Protein AF-A0A372QH05-F1 (afdb_monomer_lite)

Foldseek 3Di:
DDDDDDDPDPPDDDDPDDDDDPDDDPPDQWDADPQQRDTWRDPDPVRVVCVCVPPNNVVSVVVVVVVVVVVVVDDDPVNVVVVVVVVVVVVVVVVVVCVVVVHDPVCVVVCVVVCVVPPD

Structure (mmCIF, N/CA/C/O backbone):
data_AF-A0A372QH05-F1
#
_entry.id   AF-A0A372QH05-F1
#
loop_
_atom_site.group_PDB
_atom_site.id
_atom_site.type_symbol
_atom_site.label_atom_id
_atom_site.label_alt_id
_atom_site.label_comp_id
_atom_site.label_asym_id
_atom_site.label_entity_id
_atom_site.label_seq_id
_atom_site.pdbx_PDB_ins_code
_atom_site.Cartn_x
_atom_site.Cartn_y
_atom_site.Cartn_z
_atom_site.occupancy
_atom_site.B_iso_or_equiv
_atom_site.auth_seq_id
_atom_site.auth_comp_id
_atom_site.auth_asym_id
_atom_site.auth_atom_id
_atom_site.pdbx_PDB_model_num
ATOM 1 N N . MET A 1 1 ? 38.396 21.950 -44.603 1.00 35.25 1 MET A N 1
ATOM 2 C CA . MET A 1 1 ? 37.244 21.571 -43.754 1.00 35.25 1 MET A CA 1
ATOM 3 C C . MET A 1 1 ? 36.242 20.844 -44.634 1.00 35.25 1 MET A C 1
ATOM 5 O O . MET A 1 1 ? 35.718 21.453 -45.554 1.00 35.25 1 MET A O 1
ATOM 9 N N . SER A 1 2 ? 36.084 19.529 -44.464 1.00 29.67 2 SER A N 1
ATOM 10 C CA . SER A 1 2 ? 35.317 18.693 -45.395 1.00 29.67 2 SER A CA 1
ATOM 11 C C . SER A 1 2 ? 34.126 18.069 -44.674 1.00 29.67 2 SER A C 1
ATOM 13 O O . SER A 1 2 ? 34.290 17.285 -43.742 1.00 29.67 2 SER A O 1
ATOM 15 N N . PHE A 1 3 ? 32.926 18.469 -45.088 1.00 32.03 3 PHE A N 1
ATOM 16 C CA . PHE A 1 3 ? 31.658 17.919 -44.626 1.00 32.03 3 PHE A CA 1
ATOM 17 C C . PHE A 1 3 ? 31.505 16.480 -45.135 1.00 32.03 3 PHE A C 1
ATOM 19 O O . PHE A 1 3 ? 31.566 16.237 -46.341 1.00 32.03 3 PHE A O 1
ATOM 26 N N . ARG A 1 4 ? 31.255 15.519 -44.236 1.00 32.16 4 ARG A N 1
ATOM 27 C CA . ARG A 1 4 ? 30.815 14.167 -44.614 1.00 32.16 4 ARG A CA 1
ATOM 28 C C . ARG A 1 4 ? 29.453 13.836 -44.013 1.00 32.16 4 ARG A C 1
ATOM 30 O O . ARG A 1 4 ? 29.117 14.209 -42.894 1.00 32.16 4 ARG A O 1
ATOM 37 N N . LYS A 1 5 ? 28.656 13.208 -44.875 1.00 33.78 5 LYS A N 1
ATOM 38 C CA . LYS A 1 5 ? 27.197 13.133 -44.889 1.00 33.78 5 LYS A CA 1
ATOM 39 C C . LYS A 1 5 ? 26.643 12.249 -43.770 1.00 33.78 5 LYS A C 1
ATOM 41 O O . LY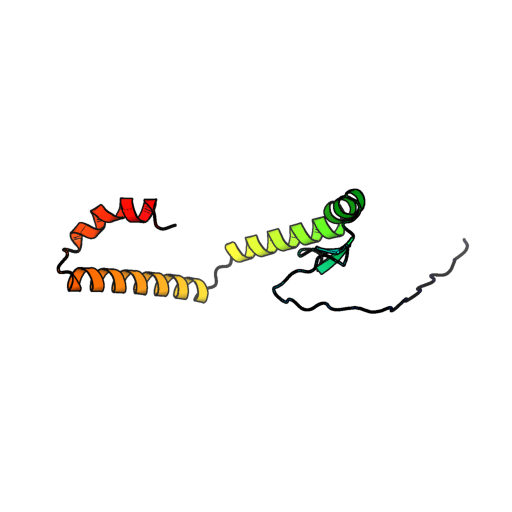S A 1 5 ? 27.145 11.164 -43.502 1.00 33.78 5 LYS A O 1
ATOM 46 N N . ARG A 1 6 ? 25.539 12.708 -43.182 1.00 35.00 6 ARG A N 1
ATOM 47 C CA . ARG A 1 6 ? 24.679 11.966 -42.256 1.00 35.00 6 ARG A CA 1
ATOM 48 C C . ARG A 1 6 ? 23.905 10.901 -43.041 1.00 35.00 6 ARG A C 1
ATOM 50 O O . ARG A 1 6 ? 22.976 11.242 -43.765 1.00 35.00 6 ARG A O 1
ATOM 57 N N . ALA A 1 7 ? 24.250 9.627 -42.879 1.00 32.75 7 ALA A N 1
ATOM 58 C CA . ALA A 1 7 ? 23.398 8.522 -43.309 1.00 32.75 7 ALA A CA 1
ATOM 59 C C . ALA A 1 7 ? 22.434 8.166 -42.165 1.00 32.75 7 ALA A C 1
ATOM 61 O O . ALA A 1 7 ? 22.779 7.424 -41.248 1.00 32.75 7 ALA A O 1
ATOM 62 N N . LYS A 1 8 ? 21.222 8.736 -42.184 1.00 43.59 8 LYS A N 1
ATOM 63 C CA . LYS A 1 8 ? 20.094 8.193 -41.415 1.00 43.59 8 LYS A CA 1
ATOM 64 C C . LYS A 1 8 ? 19.589 6.962 -42.162 1.00 43.59 8 LYS A C 1
ATOM 66 O O . LYS A 1 8 ? 18.797 7.090 -43.088 1.00 43.59 8 LYS A O 1
ATOM 71 N N . THR A 1 9 ? 20.018 5.775 -41.759 1.00 34.41 9 THR A N 1
ATOM 72 C CA . THR A 1 9 ? 19.296 4.554 -42.119 1.00 34.41 9 THR A CA 1
ATOM 73 C C . THR A 1 9 ? 18.174 4.359 -41.105 1.00 34.41 9 THR A C 1
ATOM 75 O O . THR A 1 9 ? 18.391 3.810 -40.026 1.00 34.41 9 THR A O 1
ATOM 78 N N . ASN A 1 10 ? 16.973 4.834 -41.441 1.00 49.19 10 ASN A N 1
ATOM 79 C CA . ASN A 1 10 ? 15.745 4.331 -40.833 1.00 49.19 10 ASN A CA 1
ATOM 80 C C . ASN A 1 10 ? 15.582 2.875 -41.284 1.00 49.19 10 ASN A C 1
ATOM 82 O O . ASN A 1 10 ? 15.035 2.613 -42.351 1.00 49.19 10 ASN A O 1
ATOM 86 N N . LYS A 1 11 ? 16.070 1.924 -40.484 1.00 39.19 11 LYS A N 1
ATOM 87 C CA . LYS A 1 11 ? 15.565 0.551 -40.542 1.00 39.19 11 LYS A CA 1
ATOM 88 C C . LYS A 1 11 ? 14.369 0.478 -39.604 1.00 39.19 11 LYS A C 1
ATOM 90 O O . LYS A 1 11 ? 14.507 0.184 -38.422 1.00 39.19 11 LYS A O 1
ATOM 95 N N . ALA A 1 12 ? 13.198 0.793 -40.148 1.00 48.81 12 ALA A N 1
ATOM 96 C CA . ALA A 1 12 ? 11.974 0.199 -39.644 1.00 48.81 12 ALA A CA 1
ATOM 97 C C . ALA A 1 12 ? 12.123 -1.316 -39.820 1.00 48.81 12 ALA A C 1
ATOM 99 O O . ALA A 1 12 ? 12.370 -1.751 -40.938 1.00 48.81 12 ALA A O 1
ATOM 100 N N . ASN A 1 13 ? 12.050 -2.090 -38.738 1.00 36.84 13 ASN A N 1
ATOM 101 C CA . ASN A 1 13 ? 11.706 -3.506 -38.808 1.00 36.84 13 ASN A CA 1
ATOM 102 C C . ASN A 1 13 ? 11.090 -3.959 -37.478 1.00 36.84 13 ASN A C 1
ATOM 104 O O . ASN A 1 13 ? 11.770 -4.056 -36.462 1.00 36.84 13 ASN A O 1
ATOM 108 N N . ALA A 1 14 ? 9.777 -4.189 -37.566 1.00 33.09 14 ALA A N 1
ATOM 109 C CA . ALA A 1 14 ? 8.909 -5.012 -36.729 1.00 33.09 14 ALA A CA 1
ATOM 110 C C . ALA A 1 14 ? 8.962 -4.795 -35.206 1.00 33.09 14 ALA A C 1
ATOM 112 O O . ALA A 1 14 ? 9.646 -5.497 -34.466 1.00 33.09 14 ALA A O 1
ATOM 113 N N . VAL A 1 15 ? 8.112 -3.884 -34.723 1.00 35.78 15 VAL A N 1
ATOM 114 C CA . VAL A 1 15 ? 7.649 -3.908 -33.332 1.00 35.78 15 VAL A CA 1
ATOM 115 C C . VAL A 1 15 ? 6.720 -5.116 -33.173 1.00 35.78 15 VAL A C 1
ATOM 117 O O . VAL A 1 15 ? 5.545 -5.049 -33.521 1.00 35.78 15 VAL A O 1
ATOM 120 N N . ALA A 1 16 ? 7.236 -6.229 -32.656 1.00 34.66 16 ALA A N 1
ATOM 121 C CA . ALA A 1 16 ? 6.394 -7.282 -32.098 1.00 34.66 16 ALA A CA 1
ATOM 122 C C . ALA A 1 16 ? 6.022 -6.875 -30.664 1.00 34.66 16 ALA A C 1
ATOM 124 O O . ALA A 1 16 ? 6.800 -7.056 -29.726 1.00 34.66 16 ALA A O 1
ATOM 125 N N . ILE A 1 17 ? 4.850 -6.254 -30.508 1.00 43.88 17 ILE A N 1
ATOM 126 C CA . ILE A 1 17 ? 4.253 -5.965 -29.201 1.00 43.88 17 ILE A CA 1
ATOM 127 C C . ILE A 1 17 ? 3.732 -7.291 -28.644 1.00 43.88 17 ILE A C 1
ATOM 129 O O . ILE A 1 17 ? 2.690 -7.773 -29.080 1.00 43.88 17 ILE A O 1
ATOM 133 N N . TYR A 1 18 ? 4.434 -7.880 -27.676 1.00 39.66 18 TYR A N 1
ATOM 134 C CA . TYR A 1 18 ? 3.868 -8.966 -26.881 1.00 39.66 18 TYR A CA 1
ATOM 135 C C . TYR A 1 18 ? 3.093 -8.366 -25.712 1.00 39.66 18 TYR A C 1
ATOM 137 O O . TYR A 1 18 ? 3.642 -7.761 -24.791 1.00 39.66 18 TYR A O 1
ATOM 145 N N . THR A 1 19 ? 1.777 -8.497 -25.817 1.00 41.12 19 THR A N 1
ATOM 146 C CA . THR A 1 19 ? 0.780 -8.102 -24.831 1.00 41.12 19 THR A CA 1
ATOM 147 C C . THR A 1 19 ? 1.012 -8.769 -23.480 1.00 41.12 19 THR A C 1
ATOM 149 O O . THR A 1 19 ? 1.293 -9.961 -23.385 1.00 41.12 19 THR A O 1
ATOM 152 N N . ARG A 1 20 ? 0.800 -7.978 -22.427 1.00 46.59 20 ARG A N 1
ATOM 153 C CA . ARG A 1 20 ? 0.671 -8.375 -21.024 1.00 46.59 20 ARG A CA 1
ATOM 154 C C . ARG A 1 20 ? -0.332 -9.527 -20.871 1.00 46.59 20 ARG A C 1
ATOM 156 O O . ARG A 1 20 ? -1.530 -9.275 -20.819 1.00 46.59 20 ARG A O 1
ATOM 163 N N . VAL A 1 21 ? 0.140 -10.766 -20.745 1.00 36.62 21 VAL A N 1
ATOM 164 C CA . VAL A 1 21 ? -0.702 -11.908 -20.355 1.00 36.62 21 VAL A CA 1
ATOM 165 C C . VAL A 1 21 ? 0.056 -12.790 -19.364 1.00 36.62 21 VAL A C 1
ATOM 167 O O . VAL A 1 21 ? 1.236 -13.083 -19.531 1.00 36.62 21 VAL A O 1
ATOM 170 N N . LYS A 1 22 ? -0.642 -13.156 -18.285 1.00 48.38 22 LYS A N 1
ATOM 171 C CA . LYS A 1 22 ? -0.222 -14.134 -17.277 1.00 48.38 22 LYS A CA 1
ATOM 172 C C . LYS A 1 22 ? 0.074 -15.481 -17.953 1.00 48.38 22 LYS A C 1
ATOM 174 O O . LYS A 1 22 ? -0.816 -16.029 -18.591 1.00 48.38 22 LYS A O 1
ATOM 179 N N . GLY A 1 23 ? 1.268 -16.030 -17.733 1.00 37.53 23 GLY A N 1
ATOM 180 C CA . GLY A 1 23 ? 1.648 -17.386 -18.151 1.00 37.53 23 GLY A CA 1
ATOM 181 C C . GLY A 1 23 ? 2.930 -17.389 -18.981 1.00 37.53 23 GLY A C 1
ATOM 182 O O . GLY A 1 23 ? 2.946 -16.900 -20.103 1.00 37.53 23 GLY A O 1
ATOM 183 N N . HIS A 1 24 ? 4.022 -17.901 -18.412 1.00 38.69 24 HIS A N 1
ATOM 184 C CA . HIS A 1 24 ? 5.324 -18.002 -19.081 1.00 38.69 24 HIS A CA 1
ATOM 185 C C . HIS A 1 24 ? 5.269 -18.972 -20.274 1.00 38.69 24 HIS A C 1
ATOM 187 O O . HIS A 1 24 ? 4.651 -20.031 -20.162 1.00 38.69 24 HIS A O 1
ATOM 193 N N . PRO A 1 25 ? 5.958 -18.642 -21.381 1.00 39.09 25 PRO A N 1
ATOM 194 C CA . PRO A 1 25 ? 7.135 -19.430 -21.770 1.00 39.09 25 PRO A CA 1
ATOM 195 C C . PRO A 1 25 ? 8.362 -18.538 -22.036 1.00 39.09 25 PRO A C 1
ATOM 197 O O . PRO A 1 25 ? 8.322 -17.583 -22.811 1.00 39.09 25 PRO A O 1
ATOM 200 N N . VAL A 1 26 ? 9.474 -18.86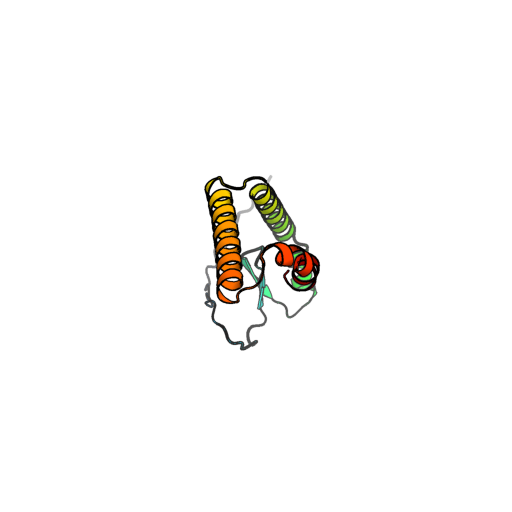0 -21.373 1.00 51.16 26 VAL A N 1
ATOM 201 C CA . VAL A 1 26 ? 10.774 -18.174 -21.462 1.00 51.16 26 VAL A CA 1
ATOM 202 C C . VAL A 1 26 ? 11.536 -18.683 -22.694 1.00 51.16 26 VAL A C 1
ATOM 204 O O . VAL A 1 26 ? 12.525 -19.389 -22.566 1.00 51.16 26 VAL A O 1
ATOM 207 N N . GLU A 1 27 ? 11.061 -18.361 -23.897 1.00 52.25 27 GLU A N 1
ATOM 208 C CA . GLU A 1 27 ? 11.735 -18.754 -25.157 1.00 52.25 27 GLU A CA 1
ATOM 209 C C . GLU A 1 27 ? 12.440 -17.573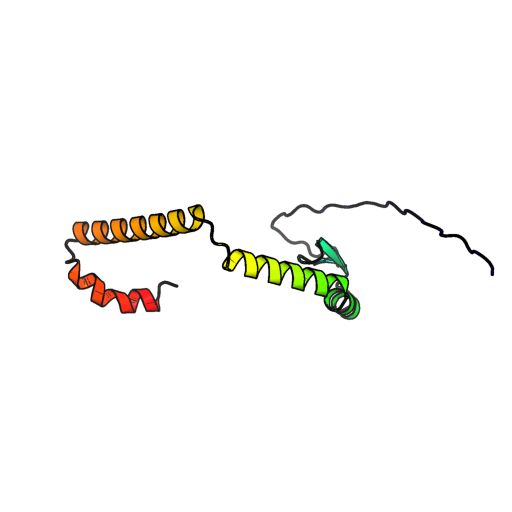 -25.847 1.00 52.25 27 GLU A C 1
ATOM 211 O O . GLU A 1 27 ? 13.378 -17.750 -26.621 1.00 52.25 27 GLU A O 1
ATOM 216 N N . ASN A 1 28 ? 12.085 -16.336 -25.492 1.00 62.03 28 ASN A N 1
ATOM 217 C CA . ASN A 1 28 ? 12.715 -15.143 -26.046 1.00 62.03 28 ASN A CA 1
ATOM 218 C C . ASN A 1 28 ? 13.659 -14.564 -24.997 1.00 62.03 28 ASN A C 1
ATOM 220 O O . ASN A 1 28 ? 13.232 -14.165 -23.916 1.00 62.03 28 ASN A O 1
ATOM 224 N N . SER A 1 29 ? 14.957 -14.534 -25.290 1.00 74.56 29 SER A N 1
ATOM 225 C CA . SER A 1 29 ? 16.020 -14.157 -24.348 1.00 74.56 29 SER A CA 1
ATOM 226 C C . SER A 1 29 ? 16.082 -12.653 -24.028 1.00 74.56 29 SER A C 1
ATOM 228 O O . SER A 1 29 ? 17.160 -12.069 -23.929 1.00 74.56 29 SER A O 1
ATOM 230 N N . LEU A 1 30 ? 14.922 -12.018 -23.863 1.00 84.50 30 LEU A N 1
ATOM 231 C CA . LEU A 1 30 ? 14.729 -10.593 -23.632 1.00 84.50 30 LEU A CA 1
ATOM 232 C C . LEU A 1 30 ? 14.048 -10.361 -22.272 1.00 84.50 30 LEU A C 1
ATOM 234 O O . LEU A 1 30 ? 13.042 -10.986 -21.952 1.00 84.50 30 LEU A O 1
ATOM 238 N N . LEU A 1 31 ? 14.596 -9.445 -21.476 1.00 87.31 31 LEU A N 1
ATOM 239 C CA . LEU A 1 31 ? 13.992 -8.873 -20.275 1.00 87.31 31 LEU A CA 1
ATOM 240 C C . LEU A 1 31 ? 13.412 -7.503 -20.602 1.00 87.31 31 LEU A C 1
ATOM 242 O O . LEU A 1 31 ? 14.043 -6.700 -21.281 1.00 87.31 31 LEU A O 1
ATOM 246 N N . PHE A 1 32 ? 12.237 -7.193 -20.071 1.00 87.44 32 PHE A N 1
ATOM 247 C CA . PHE A 1 32 ? 11.639 -5.876 -20.231 1.00 87.44 32 PHE A CA 1
ATOM 248 C C . PHE A 1 32 ? 12.043 -4.940 -19.086 1.00 87.44 32 PHE A C 1
ATOM 250 O O . PHE A 1 32 ? 11.893 -5.270 -17.908 1.00 87.44 32 PHE A O 1
ATOM 257 N N . CYS A 1 33 ? 12.549 -3.756 -19.425 1.00 91.12 33 CYS A N 1
ATOM 258 C CA . CYS A 1 33 ? 12.914 -2.737 -18.453 1.00 91.12 33 CYS A CA 1
ATOM 259 C C . CYS A 1 33 ? 11.769 -1.745 -18.227 1.00 91.12 33 CYS A C 1
ATOM 261 O O . CYS A 1 33 ? 11.513 -0.882 -19.065 1.00 91.12 33 CYS A O 1
ATOM 263 N N . ASN A 1 34 ? 11.169 -1.790 -17.036 1.00 88.56 34 ASN A N 1
ATOM 264 C CA . ASN A 1 34 ? 10.069 -0.901 -16.641 1.00 88.56 34 ASN A CA 1
ATOM 265 C C . ASN A 1 34 ? 10.457 0.583 -16.571 1.00 88.56 34 ASN A C 1
ATOM 267 O O . ASN A 1 34 ? 9.596 1.447 -16.694 1.00 88.56 34 ASN A O 1
ATOM 271 N N . TYR A 1 35 ? 11.738 0.895 -16.347 1.00 89.50 35 TYR A N 1
ATOM 272 C CA . TYR A 1 35 ? 12.191 2.285 -16.333 1.00 89.50 35 TYR A CA 1
ATOM 273 C C . TYR A 1 35 ? 12.314 2.835 -17.744 1.00 89.50 35 TYR A C 1
ATOM 275 O O . TYR A 1 35 ? 11.916 3.966 -17.969 1.00 89.50 35 TYR A O 1
ATOM 283 N N . CYS A 1 36 ? 12.860 2.051 -18.675 1.00 89.88 36 CYS A N 1
ATOM 284 C CA . CYS A 1 36 ? 13.187 2.503 -20.025 1.00 89.88 36 CYS A CA 1
ATOM 285 C C . CYS A 1 36 ? 12.091 2.242 -21.063 1.00 89.88 36 CYS A C 1
ATOM 287 O O . CYS A 1 36 ? 12.215 2.779 -22.161 1.00 89.88 36 CYS A O 1
ATOM 289 N N . ASP A 1 37 ? 11.092 1.416 -20.736 1.00 88.81 37 ASP A N 1
ATOM 290 C CA . ASP A 1 37 ? 10.086 0.882 -21.667 1.00 88.81 37 ASP A CA 1
ATOM 291 C C . ASP A 1 37 ? 10.736 0.205 -22.890 1.00 88.81 37 ASP A C 1
ATOM 293 O O . ASP A 1 37 ? 10.433 0.479 -24.049 1.00 88.81 37 ASP A O 1
ATOM 297 N N . LEU A 1 38 ? 11.752 -0.623 -22.621 1.00 86.56 38 LEU A N 1
ATOM 298 C CA . LEU A 1 38 ? 12.560 -1.288 -23.644 1.00 86.56 38 LEU A CA 1
ATOM 299 C C . LEU A 1 38 ? 12.844 -2.735 -23.260 1.00 86.56 38 LEU A C 1
ATOM 301 O O . LEU A 1 38 ? 13.134 -3.035 -22.101 1.00 86.56 38 LEU A O 1
ATOM 305 N N . SER A 1 39 ? 12.838 -3.608 -24.263 1.00 89.38 39 SER A N 1
ATOM 306 C CA . SER A 1 39 ? 13.322 -4.983 -24.134 1.00 89.38 39 SER A CA 1
ATOM 307 C C . SER A 1 39 ? 14.847 -5.028 -24.265 1.00 89.38 39 SER A C 1
ATOM 309 O O . SER A 1 39 ? 15.424 -4.367 -25.127 1.00 89.38 39 SER A O 1
ATOM 311 N N . VAL A 1 40 ? 15.498 -5.799 -23.400 1.00 87.12 40 VAL A N 1
ATOM 312 C CA . VAL A 1 40 ? 16.952 -5.911 -23.251 1.00 87.12 40 VAL A CA 1
ATOM 313 C C . VAL A 1 40 ? 17.322 -7.382 -23.273 1.00 87.12 40 VAL A C 1
ATOM 315 O O . VAL A 1 40 ? 16.785 -8.166 -22.500 1.00 87.12 40 VAL A O 1
ATOM 318 N N . GLU A 1 41 ? 18.253 -7.772 -24.132 1.00 88.94 41 GLU A N 1
ATOM 319 C CA . GLU A 1 41 ? 18.746 -9.145 -24.138 1.00 88.94 41 GLU A CA 1
ATOM 320 C C . GLU A 1 41 ? 19.474 -9.480 -22.832 1.00 88.94 41 GLU A C 1
ATOM 322 O O . GLU A 1 41 ? 20.348 -8.734 -22.388 1.00 88.94 41 GLU A O 1
ATOM 327 N N . TRP A 1 42 ? 19.113 -10.606 -22.213 1.00 83.50 42 TRP A N 1
ATOM 328 C CA . TRP A 1 42 ? 19.658 -11.007 -20.911 1.00 83.50 42 TRP A CA 1
ATOM 329 C C . TRP A 1 42 ? 20.659 -12.154 -20.978 1.00 83.50 42 TRP A C 1
ATOM 331 O O . TRP A 1 42 ? 21.248 -12.499 -19.956 1.00 83.50 42 TRP A O 1
ATOM 341 N N . ARG A 1 43 ? 20.900 -12.709 -22.176 1.00 86.94 43 ARG A N 1
ATOM 342 C CA . ARG A 1 43 ? 21.850 -13.817 -22.391 1.00 86.94 43 ARG A CA 1
ATOM 343 C C . ARG A 1 43 ? 23.235 -13.531 -21.815 1.00 86.94 43 ARG A C 1
ATOM 345 O O . ARG A 1 43 ? 23.908 -14.445 -21.353 1.00 86.94 43 ARG A O 1
ATOM 352 N N . HIS A 1 44 ? 23.644 -12.262 -21.819 1.00 86.69 44 HIS A N 1
ATOM 353 C CA . HIS A 1 44 ? 24.909 -11.821 -21.251 1.00 86.69 44 HIS A CA 1
ATOM 354 C C . HIS A 1 44 ? 24.687 -10.784 -20.153 1.00 86.69 44 HIS A C 1
ATOM 356 O O . HIS A 1 44 ? 24.057 -9.746 -20.367 1.00 86.69 44 HIS A O 1
ATOM 362 N N . LYS A 1 45 ? 25.289 -11.034 -18.984 1.00 88.06 45 LYS A N 1
ATOM 363 C CA . LYS A 1 45 ? 25.273 -10.111 -17.840 1.00 88.06 45 LYS A CA 1
ATOM 364 C C . LYS A 1 45 ? 25.784 -8.717 -18.219 1.00 88.06 45 LYS A C 1
ATOM 366 O O . LYS A 1 45 ? 25.204 -7.726 -17.796 1.00 88.06 45 LYS A O 1
ATOM 371 N N . SER A 1 46 ? 26.811 -8.636 -19.066 1.00 90.81 46 SER A N 1
ATOM 372 C CA . SER A 1 46 ? 27.365 -7.367 -19.554 1.00 90.81 46 SER A CA 1
ATOM 373 C C . SER A 1 46 ? 26.336 -6.507 -20.295 1.00 90.81 46 SER A C 1
ATOM 375 O O . SER A 1 46 ? 26.353 -5.288 -20.146 1.00 90.81 46 SER A O 1
ATOM 377 N N . THR A 1 47 ? 25.416 -7.115 -21.048 1.00 89.06 47 THR A N 1
ATOM 378 C CA . THR A 1 47 ? 24.340 -6.407 -21.760 1.00 89.06 47 THR A CA 1
ATOM 379 C C . THR A 1 47 ? 23.347 -5.786 -20.782 1.00 89.06 47 THR A C 1
ATOM 381 O O . THR A 1 47 ? 22.985 -4.614 -20.915 1.00 89.06 47 THR A O 1
ATOM 384 N N . VAL A 1 48 ? 22.955 -6.542 -19.756 1.00 89.00 48 VAL A N 1
ATOM 385 C CA . VAL A 1 48 ? 22.060 -6.061 -18.695 1.00 89.00 48 VAL A CA 1
ATOM 386 C C . VAL A 1 48 ? 22.742 -4.976 -17.860 1.00 89.00 48 VAL A C 1
ATOM 388 O O . VAL A 1 48 ? 22.146 -3.928 -17.613 1.00 89.00 48 VAL A O 1
ATOM 391 N N . ASP A 1 49 ? 24.008 -5.173 -17.489 1.00 91.81 49 ASP A N 1
ATOM 392 C CA . ASP A 1 49 ? 24.788 -4.196 -16.724 1.00 91.81 49 ASP A CA 1
ATOM 393 C C . ASP A 1 49 ? 24.975 -2.898 -17.517 1.00 91.81 49 ASP A C 1
ATOM 395 O O . ASP A 1 49 ? 24.726 -1.811 -16.997 1.00 91.81 49 ASP A O 1
ATOM 399 N N . SER A 1 50 ? 25.348 -2.996 -18.796 1.00 92.62 50 SER A N 1
ATOM 400 C CA . SER A 1 50 ? 25.500 -1.838 -19.683 1.00 92.62 50 SER A CA 1
ATOM 401 C C . SER A 1 50 ? 24.188 -1.064 -19.831 1.00 92.62 50 SER A C 1
ATOM 403 O O . SER A 1 50 ? 24.188 0.170 -19.801 1.00 92.62 50 SER A O 1
ATOM 405 N N . HIS A 1 51 ? 23.055 -1.769 -19.914 1.00 93.69 51 HIS A N 1
ATOM 406 C CA . HIS A 1 51 ? 21.739 -1.142 -19.912 1.00 93.69 51 HIS A CA 1
ATOM 407 C C . HIS A 1 51 ? 21.451 -0.406 -18.592 1.00 93.69 51 HIS A C 1
ATOM 409 O O . HIS A 1 51 ? 21.130 0.785 -18.614 1.00 93.69 51 HIS A O 1
ATOM 415 N N . CYS A 1 52 ? 21.567 -1.094 -17.451 1.00 92.06 52 CYS A N 1
ATOM 416 C CA . CYS A 1 52 ? 21.215 -0.569 -16.126 1.00 92.06 52 CYS A CA 1
ATOM 417 C C . CYS A 1 52 ? 22.120 0.590 -15.680 1.00 92.06 52 CYS A C 1
ATOM 419 O O . CYS A 1 52 ? 21.657 1.524 -15.023 1.00 92.06 52 CYS A O 1
ATOM 421 N N . LEU A 1 53 ? 23.400 0.547 -16.056 1.00 93.81 53 LEU A N 1
ATOM 422 C CA . LEU A 1 53 ? 24.391 1.590 -15.767 1.00 93.81 53 LEU A CA 1
ATOM 423 C C . LEU A 1 53 ? 24.428 2.686 -16.843 1.00 93.81 53 LEU A C 1
ATOM 425 O O . LEU A 1 53 ? 25.116 3.697 -16.689 1.00 93.81 53 LEU A O 1
ATOM 429 N N . GLY A 1 54 ? 23.680 2.517 -17.934 1.00 94.50 54 GLY A N 1
ATOM 430 C CA . GLY A 1 54 ? 23.591 3.493 -19.007 1.00 94.50 54 GLY A CA 1
ATOM 431 C C . GLY A 1 54 ? 22.986 4.817 -18.534 1.00 94.50 54 GLY A C 1
ATOM 432 O O . GLY A 1 54 ? 21.996 4.855 -17.800 1.00 94.50 54 GLY A O 1
ATOM 433 N N . LYS A 1 55 ? 23.532 5.937 -19.030 1.00 93.25 55 LYS A N 1
ATOM 434 C CA . LYS A 1 55 ? 23.084 7.299 -18.669 1.00 93.25 55 LYS A CA 1
ATOM 435 C C . LYS A 1 55 ? 21.572 7.496 -18.838 1.00 93.25 55 LYS A C 1
ATOM 437 O O . LYS A 1 55 ? 20.942 8.141 -18.004 1.00 93.25 55 LYS A O 1
ATOM 442 N N . LYS A 1 56 ? 20.983 6.912 -19.892 1.00 91.75 56 LYS A N 1
ATOM 443 C CA . LYS A 1 56 ? 19.536 6.973 -20.160 1.00 91.75 56 LYS A CA 1
ATOM 444 C C . LYS A 1 56 ? 18.735 6.327 -19.025 1.00 91.75 56 LYS A C 1
ATOM 446 O O . LYS A 1 56 ? 17.885 6.999 -18.445 1.00 91.75 56 LYS A O 1
ATOM 451 N N . HIS A 1 57 ? 19.059 5.081 -18.670 1.00 93.44 57 HIS A N 1
ATOM 452 C CA . HIS A 1 57 ? 18.398 4.345 -17.591 1.00 93.44 57 HIS A CA 1
ATOM 453 C C . HIS A 1 57 ? 18.503 5.089 -16.258 1.00 93.44 57 HIS A C 1
ATOM 455 O O . HIS A 1 57 ? 17.489 5.338 -15.607 1.00 93.44 57 HIS A O 1
ATOM 461 N N . LEU A 1 58 ? 19.710 5.528 -15.887 1.00 94.50 58 LEU A N 1
ATOM 462 C CA . LEU A 1 58 ? 19.934 6.268 -14.642 1.00 94.50 58 LEU A CA 1
ATOM 463 C C . LEU A 1 58 ? 19.131 7.575 -14.591 1.00 94.50 58 LEU A C 1
ATOM 465 O O . LEU A 1 58 ? 18.506 7.876 -13.574 1.00 94.50 58 LEU A O 1
ATOM 469 N N . SER A 1 59 ? 19.088 8.324 -15.697 1.00 93.06 59 SER A N 1
ATOM 470 C CA . SER A 1 59 ? 18.312 9.566 -15.776 1.00 93.06 59 SER A CA 1
ATOM 471 C C . SER A 1 59 ? 16.806 9.330 -15.624 1.00 93.06 59 SER A C 1
ATOM 473 O O . SER A 1 59 ? 16.130 10.086 -14.931 1.00 93.06 59 SER A O 1
ATOM 475 N N . GLN A 1 60 ? 16.278 8.264 -16.227 1.00 92.38 60 GLN A N 1
ATOM 476 C CA . GLN A 1 60 ? 14.854 7.949 -16.188 1.00 92.38 60 GLN A CA 1
ATOM 477 C C . GLN A 1 60 ? 14.445 7.407 -14.819 1.00 92.38 60 GLN A C 1
ATOM 479 O O . GLN A 1 60 ? 13.434 7.833 -14.263 1.00 92.38 60 GLN A O 1
ATOM 484 N N . LYS A 1 61 ? 15.289 6.560 -14.222 1.00 93.00 61 LYS A N 1
ATOM 485 C CA . LYS A 1 61 ? 15.149 6.102 -12.838 1.00 93.00 61 LYS A CA 1
ATOM 486 C C . LYS A 1 61 ? 15.105 7.280 -11.860 1.00 93.00 61 LYS A C 1
ATOM 488 O O . LYS A 1 61 ? 14.219 7.317 -11.010 1.00 93.00 61 LYS A O 1
ATOM 493 N N . LYS A 1 62 ? 16.013 8.254 -12.007 1.00 92.88 62 LYS A N 1
ATOM 494 C CA . LYS A 1 62 ? 16.044 9.465 -11.171 1.00 92.88 62 LYS A CA 1
ATOM 495 C C . LYS A 1 62 ? 14.768 10.301 -11.328 1.00 92.88 62 LYS A C 1
ATOM 497 O O . LYS A 1 62 ? 14.135 10.604 -10.325 1.00 92.88 62 LYS A O 1
ATOM 502 N N . LYS A 1 63 ? 14.332 10.573 -12.563 1.00 90.69 63 LYS A N 1
ATOM 503 C CA . LYS A 1 63 ? 13.088 11.320 -12.834 1.00 90.69 63 LYS A CA 1
ATOM 504 C C . LYS A 1 63 ? 11.851 10.664 -12.221 1.00 90.69 63 LYS A C 1
ATOM 506 O O . LYS A 1 63 ? 11.011 11.349 -11.653 1.00 90.69 63 LYS A O 1
ATOM 511 N N . ILE A 1 64 ? 11.729 9.340 -12.333 1.00 88.31 64 ILE A N 1
ATOM 512 C CA . ILE A 1 64 ? 10.598 8.598 -11.757 1.00 88.31 64 ILE A CA 1
ATOM 513 C C . ILE A 1 64 ? 10.639 8.652 -10.225 1.00 88.31 64 ILE A C 1
ATOM 515 O O . ILE A 1 64 ? 9.597 8.801 -9.591 1.00 88.31 64 ILE A O 1
ATOM 519 N N . TYR A 1 65 ? 11.829 8.550 -9.626 1.00 86.94 65 TYR A N 1
ATOM 520 C CA . TYR A 1 65 ? 11.995 8.690 -8.181 1.00 86.94 65 TYR A CA 1
ATOM 521 C C . TYR A 1 65 ? 11.581 10.085 -7.690 1.00 86.94 65 TYR A C 1
ATOM 523 O O . TYR A 1 65 ? 10.794 10.178 -6.752 1.00 86.94 65 TYR A O 1
ATOM 531 N N . GLU A 1 66 ? 12.048 11.146 -8.353 1.00 86.50 66 GLU A N 1
ATOM 532 C CA . GLU A 1 66 ? 11.700 12.540 -8.038 1.00 86.50 66 GLU A CA 1
ATOM 533 C C . GLU A 1 66 ? 10.193 12.781 -8.182 1.00 86.50 66 GLU A C 1
ATOM 535 O O . GLU A 1 66 ? 9.549 13.165 -7.212 1.00 86.50 66 GLU A O 1
ATOM 540 N N . ALA A 1 67 ? 9.594 12.403 -9.316 1.00 82.56 67 ALA A N 1
ATOM 541 C CA . ALA A 1 67 ? 8.155 12.548 -9.538 1.00 82.56 67 ALA A CA 1
ATOM 542 C C . ALA A 1 67 ? 7.302 11.787 -8.505 1.00 82.56 67 ALA A C 1
ATOM 544 O O . ALA A 1 67 ? 6.224 12.240 -8.127 1.00 82.56 67 ALA A O 1
ATOM 545 N N . ASN A 1 68 ? 7.758 10.622 -8.037 1.00 79.12 68 ASN A N 1
ATOM 546 C CA . ASN A 1 68 ? 7.070 9.887 -6.974 1.00 79.12 68 ASN A CA 1
ATOM 547 C C . ASN A 1 68 ? 7.235 10.549 -5.603 1.00 79.12 68 ASN A C 1
ATOM 549 O O . ASN A 1 68 ? 6.332 10.448 -4.774 1.00 79.12 68 ASN A O 1
ATOM 553 N N . ASN A 1 69 ? 8.363 11.208 -5.349 1.00 76.06 69 ASN A N 1
ATOM 554 C CA . ASN A 1 69 ? 8.578 11.948 -4.113 1.00 76.06 69 ASN A CA 1
ATOM 555 C C . ASN A 1 69 ? 7.743 13.237 -4.086 1.00 76.06 69 ASN A C 1
ATOM 557 O O . ASN A 1 69 ? 7.101 13.534 -3.083 1.00 76.06 69 ASN A O 1
ATOM 561 N N . ASP A 1 70 ? 7.646 13.931 -5.219 1.00 67.00 70 ASP A N 1
ATOM 562 C CA . ASP A 1 70 ? 6.794 15.113 -5.369 1.00 67.00 70 ASP A CA 1
ATOM 563 C C . ASP A 1 70 ? 5.312 14.758 -5.204 1.00 67.00 70 ASP A C 1
ATOM 565 O O . ASP A 1 70 ? 4.585 15.457 -4.505 1.00 67.00 70 ASP A O 1
ATOM 569 N N . LYS A 1 71 ? 4.867 13.610 -5.733 1.00 64.06 71 LYS A N 1
ATOM 570 C CA . LYS A 1 71 ? 3.508 13.084 -5.501 1.00 64.06 71 LYS A CA 1
ATOM 571 C C . LYS A 1 71 ? 3.227 12.714 -4.044 1.00 64.06 71 LYS A C 1
ATOM 573 O O . LYS A 1 71 ? 2.085 12.815 -3.614 1.00 64.06 71 LYS A O 1
ATOM 578 N N . LYS A 1 72 ? 4.233 12.284 -3.272 1.00 60.34 72 LYS A N 1
ATOM 579 C CA . LYS A 1 72 ? 4.067 12.085 -1.820 1.00 60.34 72 LYS A CA 1
ATOM 580 C C . LYS A 1 72 ? 3.868 13.412 -1.088 1.00 60.34 72 LYS A C 1
ATOM 582 O O . LYS A 1 72 ? 3.136 13.442 -0.107 1.00 60.34 72 LYS A O 1
ATOM 587 N N . ASN A 1 73 ? 4.481 14.485 -1.586 1.00 60.75 73 ASN A N 1
ATOM 588 C CA . ASN A 1 73 ? 4.342 15.833 -1.036 1.00 60.75 73 ASN A CA 1
ATOM 589 C C . ASN A 1 73 ? 3.101 16.578 -1.567 1.00 60.75 73 ASN A C 1
ATOM 591 O O . ASN A 1 73 ? 2.637 17.516 -0.926 1.00 60.75 73 ASN A O 1
ATOM 595 N N . GLN A 1 74 ? 2.537 16.155 -2.701 1.00 62.47 74 GLN A N 1
ATOM 596 C CA . GLN A 1 74 ? 1.287 16.661 -3.273 1.00 62.47 74 GLN A CA 1
ATOM 597 C C . GLN A 1 74 ? 0.153 15.642 -3.088 1.00 62.47 74 GLN A C 1
ATOM 599 O O . GLN A 1 74 ? -0.301 15.008 -4.040 1.00 62.47 74 GLN A O 1
ATOM 604 N N . GLN A 1 75 ? -0.324 15.482 -1.852 1.00 66.19 75 GLN A N 1
ATOM 605 C CA . GLN A 1 75 ? -1.613 14.826 -1.621 1.00 66.19 75 GLN A CA 1
ATOM 606 C C . GLN A 1 75 ? -2.743 15.759 -2.077 1.00 66.19 75 GLN A C 1
ATOM 608 O O . GLN A 1 75 ? -2.809 16.917 -1.666 1.00 66.19 75 GLN A O 1
ATOM 613 N N . SER A 1 76 ? -3.631 15.261 -2.940 1.00 74.44 76 SER A N 1
ATOM 614 C CA . SER A 1 76 ? -4.836 15.990 -3.348 1.00 74.44 76 SER A CA 1
ATOM 615 C C . SER A 1 76 ? -5.843 16.017 -2.194 1.00 74.44 76 SER A C 1
ATOM 617 O O . SER A 1 76 ? -5.959 15.037 -1.452 1.00 74.44 76 SER A O 1
ATOM 619 N N . LEU A 1 77 ? -6.621 17.097 -2.075 1.00 76.88 77 LEU A N 1
ATOM 620 C CA . LEU A 1 77 ? -7.733 17.185 -1.119 1.00 76.88 77 LEU A CA 1
ATOM 621 C C . LEU A 1 77 ? -8.671 15.975 -1.233 1.00 76.88 77 LEU A C 1
ATOM 623 O O . LEU A 1 77 ? -9.057 15.403 -0.220 1.00 76.88 77 LEU A O 1
ATOM 627 N N . GLU A 1 78 ? -8.950 15.525 -2.457 1.00 79.75 78 GLU A N 1
ATOM 628 C CA . GLU A 1 78 ? -9.770 14.342 -2.732 1.00 79.75 78 GLU A CA 1
ATOM 629 C C . GLU A 1 78 ? -9.162 13.066 -2.132 1.00 79.75 78 GLU A C 1
ATOM 631 O O . GLU A 1 78 ? -9.851 12.301 -1.465 1.00 79.75 78 GLU A O 1
ATOM 636 N N . THR A 1 79 ? -7.848 12.862 -2.277 1.00 82.56 79 THR A N 1
ATOM 637 C CA . THR A 1 79 ? -7.175 11.686 -1.699 1.00 82.56 79 THR A CA 1
ATOM 638 C C . THR A 1 79 ? -7.189 11.699 -0.172 1.00 82.56 79 THR A C 1
ATOM 640 O O . THR A 1 79 ? -7.324 10.646 0.451 1.00 82.56 79 THR A O 1
ATOM 643 N N . THR A 1 80 ? -7.103 12.882 0.439 1.00 84.00 80 THR A N 1
ATOM 644 C CA . THR A 1 80 ? -7.205 13.041 1.895 1.00 84.00 80 THR A CA 1
ATOM 645 C C . THR A 1 80 ? -8.626 12.775 2.384 1.00 84.00 80 THR A C 1
ATOM 647 O O . THR A 1 80 ? -8.797 12.094 3.395 1.00 84.00 80 THR A O 1
ATOM 650 N N . LEU A 1 81 ? -9.640 13.257 1.658 1.00 86.50 81 LEU A N 1
ATOM 651 C CA . LEU A 1 81 ? -11.048 13.006 1.970 1.00 86.50 81 LEU A CA 1
ATOM 652 C C . LEU A 1 81 ? -11.391 11.519 1.856 1.00 86.50 81 LEU A C 1
ATOM 654 O O . LEU A 1 81 ? -11.942 10.961 2.800 1.00 86.50 81 LEU A O 1
ATOM 658 N N . LEU A 1 82 ? -10.971 10.852 0.778 1.00 89.75 82 LEU A N 1
ATOM 659 C CA . LEU A 1 82 ? -11.1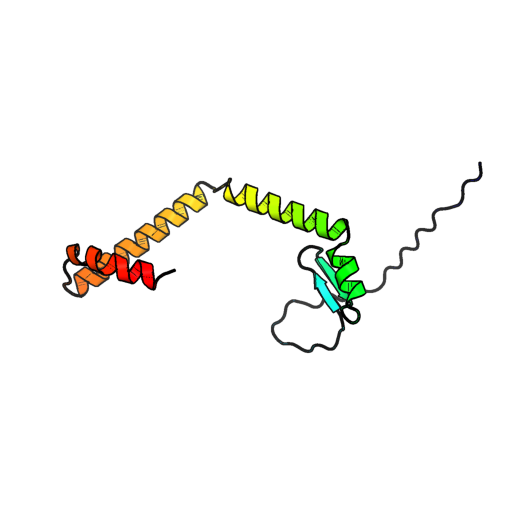69 9.408 0.605 1.00 89.75 82 LEU A CA 1
ATOM 660 C C . LEU A 1 82 ? -10.479 8.597 1.712 1.00 89.75 82 LEU A C 1
ATOM 662 O O . LEU A 1 82 ? -11.054 7.652 2.251 1.00 89.75 82 LEU A O 1
ATOM 666 N N . ALA A 1 83 ? -9.259 8.980 2.103 1.00 85.75 83 ALA A N 1
ATOM 667 C CA . ALA A 1 83 ? -8.559 8.326 3.206 1.00 85.75 83 ALA A CA 1
ATOM 668 C C . ALA A 1 83 ? -9.252 8.557 4.561 1.00 85.75 83 ALA A C 1
ATOM 670 O O . ALA A 1 83 ? -9.230 7.672 5.419 1.00 85.75 83 ALA A O 1
ATOM 671 N N . ALA A 1 84 ? -9.849 9.730 4.779 1.00 88.31 84 ALA A N 1
ATOM 672 C CA . ALA A 1 84 ? -10.618 10.024 5.985 1.00 88.31 84 ALA A CA 1
ATOM 673 C C . ALA A 1 84 ? -11.938 9.240 6.021 1.00 88.31 84 ALA A C 1
ATOM 675 O O . ALA A 1 84 ? -12.285 8.673 7.057 1.00 88.31 84 ALA A O 1
ATOM 676 N N . GLU A 1 85 ? -12.634 9.151 4.889 1.00 92.25 85 GLU A N 1
ATOM 677 C CA . GLU A 1 85 ? -13.882 8.403 4.762 1.00 92.25 85 GLU A CA 1
ATOM 678 C C . GLU A 1 85 ? -13.669 6.901 4.965 1.00 92.25 85 GLU A C 1
ATOM 680 O O . GLU A 1 85 ? -14.362 6.293 5.778 1.00 92.25 85 GLU A O 1
ATOM 685 N N . SER A 1 86 ? -12.630 6.328 4.352 1.00 91.44 86 SER A N 1
ATOM 686 C CA . SER A 1 86 ? -12.264 4.923 4.564 1.00 91.44 86 SER A CA 1
ATOM 687 C C . SER A 1 86 ? -11.953 4.617 6.036 1.00 91.44 86 SER A C 1
ATOM 689 O O . SER A 1 86 ? -12.372 3.588 6.566 1.00 91.44 86 SER A O 1
ATOM 691 N N . LYS A 1 87 ? -11.265 5.524 6.746 1.00 89.56 87 LYS A N 1
ATOM 692 C CA . LYS A 1 87 ? -11.020 5.364 8.191 1.00 89.56 87 LYS A CA 1
ATOM 693 C C . LYS A 1 87 ? -12.317 5.403 8.997 1.00 89.56 87 LYS A C 1
ATOM 695 O O . LYS A 1 87 ? -12.459 4.615 9.930 1.00 89.56 87 LYS A O 1
ATOM 700 N N . ARG A 1 88 ? -13.244 6.304 8.655 1.00 93.56 88 ARG A N 1
ATOM 701 C CA . ARG A 1 88 ? -14.552 6.416 9.316 1.00 93.56 88 ARG A CA 1
ATOM 702 C C . ARG A 1 88 ? -15.355 5.124 9.166 1.00 93.56 88 ARG A C 1
ATOM 704 O O . ARG A 1 88 ? -15.830 4.600 10.167 1.00 93.56 88 ARG A O 1
ATOM 711 N N . GLU A 1 89 ? -15.428 4.582 7.954 1.00 94.62 89 GLU A N 1
ATOM 712 C CA . GLU A 1 89 ? -16.167 3.349 7.653 1.00 94.62 89 GLU A CA 1
ATOM 713 C C . GLU A 1 89 ? -15.657 2.146 8.467 1.00 94.62 89 GLU A C 1
ATOM 715 O O . GLU A 1 89 ? -16.444 1.371 9.019 1.00 94.62 89 GLU A O 1
ATOM 720 N N . VAL A 1 90 ? -14.334 2.016 8.613 1.00 90.56 90 VAL A N 1
ATOM 721 C CA . VAL A 1 90 ? 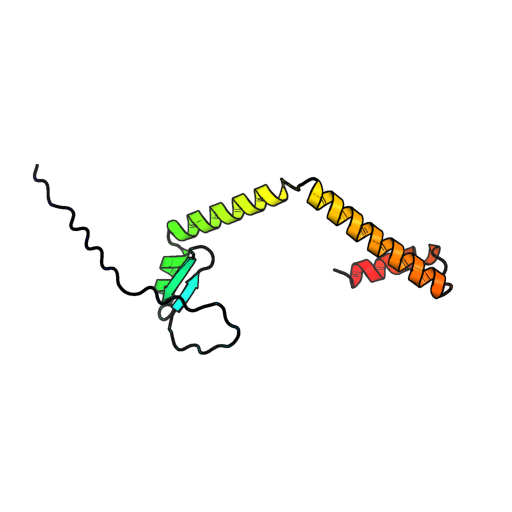-13.724 0.956 9.432 1.00 90.56 90 VAL A CA 1
ATOM 722 C C . VAL A 1 90 ? -14.087 1.113 10.910 1.00 90.56 90 VAL A C 1
ATOM 724 O O . VAL A 1 90 ? -14.393 0.122 11.576 1.00 90.56 90 VAL A O 1
ATOM 727 N N . VAL A 1 91 ? -14.071 2.342 11.432 1.00 89.69 91 VAL A N 1
ATOM 728 C CA . VAL A 1 91 ? -14.434 2.618 12.831 1.00 89.69 91 VAL A CA 1
ATOM 729 C C . VAL A 1 91 ? -15.908 2.304 13.084 1.00 89.69 91 VAL A C 1
ATOM 731 O O . VAL A 1 91 ? -16.221 1.628 14.064 1.00 89.69 91 VAL A O 1
ATOM 734 N N . GLU A 1 92 ? -16.804 2.727 12.193 1.00 94.56 92 GLU A N 1
ATOM 735 C CA . GLU A 1 92 ? -18.241 2.438 12.287 1.00 94.56 92 GLU A CA 1
ATOM 736 C C . GLU A 1 92 ? -18.510 0.928 12.251 1.00 94.56 92 GLU A C 1
ATOM 738 O O . GLU A 1 92 ? -19.218 0.401 13.112 1.00 94.56 92 GLU A O 1
ATOM 743 N N . SER A 1 93 ? -17.866 0.210 11.327 1.00 94.62 93 SER A N 1
ATOM 744 C CA . SER A 1 93 ? -17.982 -1.249 11.211 1.00 94.62 93 SER A CA 1
ATOM 745 C C . SER A 1 93 ? -17.502 -1.975 12.472 1.00 94.62 93 SER A C 1
ATOM 747 O O . SER A 1 93 ? -18.125 -2.944 12.913 1.00 94.62 93 SER A O 1
ATOM 749 N N . LEU A 1 94 ? -16.414 -1.500 13.086 1.00 91.44 94 LEU A N 1
ATOM 750 C CA . LEU A 1 94 ? -15.891 -2.060 14.332 1.00 91.44 94 LEU A CA 1
ATOM 751 C C . LEU A 1 94 ? -16.862 -1.843 15.500 1.00 91.44 94 LEU A C 1
ATOM 753 O O . LEU A 1 94 ? -17.146 -2.786 16.238 1.00 91.44 94 LEU A O 1
ATOM 757 N N . ILE A 1 95 ? -17.389 -0.626 15.655 1.00 92.56 95 ILE A N 1
ATOM 758 C CA . ILE A 1 95 ? -18.358 -0.298 16.711 1.00 92.56 95 ILE A CA 1
ATOM 759 C C . ILE A 1 95 ? -19.612 -1.161 16.559 1.00 92.56 95 ILE A C 1
ATOM 761 O O . ILE A 1 95 ? -20.066 -1.752 17.540 1.00 92.56 95 ILE A O 1
ATOM 765 N N . GLN A 1 96 ? -20.125 -1.297 15.334 1.00 95.69 96 GLN A N 1
ATOM 766 C CA . GLN A 1 96 ? -21.293 -2.124 15.034 1.00 95.69 96 GLN A CA 1
ATOM 767 C C . GLN A 1 96 ? -21.060 -3.592 15.416 1.00 95.69 96 GLN A C 1
ATOM 769 O O . GLN A 1 96 ? -21.909 -4.211 16.057 1.00 95.69 96 GLN A O 1
ATOM 774 N N . ALA A 1 97 ? -19.899 -4.157 15.069 1.00 94.88 97 ALA A N 1
ATOM 775 C CA . ALA A 1 97 ? -19.556 -5.532 15.424 1.00 94.88 97 ALA A CA 1
ATOM 776 C C . ALA A 1 97 ? -19.504 -5.742 16.947 1.00 94.88 97 ALA A C 1
ATOM 778 O O . ALA A 1 97 ? -19.983 -6.759 17.447 1.00 94.88 97 ALA A O 1
ATOM 779 N N . PHE A 1 98 ? -18.966 -4.770 17.687 1.00 94.56 98 PHE A N 1
ATOM 780 C CA . PHE A 1 98 ? -18.869 -4.830 19.147 1.00 94.56 98 PHE A CA 1
ATOM 781 C C . PHE A 1 98 ? -20.238 -4.702 19.805 1.00 94.56 98 PHE A C 1
ATOM 783 O O . PHE A 1 98 ? -20.556 -5.494 20.689 1.00 94.56 98 PHE A O 1
ATOM 790 N N . ALA A 1 99 ? -21.069 -3.774 19.329 1.00 94.12 99 ALA A N 1
ATOM 791 C CA . ALA A 1 99 ? -22.443 -3.622 19.790 1.00 94.12 99 ALA A CA 1
ATOM 792 C C . ALA A 1 99 ? -23.249 -4.912 19.568 1.00 94.12 99 ALA A C 1
ATOM 794 O O . ALA A 1 99 ? -23.878 -5.413 20.498 1.00 94.12 99 ALA A O 1
ATOM 795 N N . ASN A 1 100 ? -23.152 -5.509 18.376 1.00 96.19 100 ASN A N 1
ATOM 796 C CA . ASN A 1 100 ? -23.837 -6.763 18.046 1.00 96.19 100 ASN A CA 1
ATOM 797 C C . ASN A 1 100 ? -23.363 -7.944 18.902 1.00 96.19 100 ASN A C 1
ATOM 799 O O . ASN A 1 100 ? -24.156 -8.812 19.256 1.00 96.19 100 ASN A O 1
ATOM 803 N N . ALA A 1 101 ? -22.073 -7.984 19.236 1.00 95.50 101 ALA A N 1
ATOM 804 C CA . ALA A 1 101 ? -21.494 -9.008 20.100 1.00 95.50 101 ALA A CA 1
ATOM 805 C C . ALA A 1 101 ? -21.675 -8.712 21.602 1.00 95.50 101 ALA A C 1
ATOM 807 O O . ALA A 1 101 ? -21.189 -9.479 22.433 1.00 95.50 101 ALA A O 1
ATOM 808 N N . ASN A 1 102 ? -22.350 -7.610 21.954 1.00 93.88 102 ASN A N 1
ATOM 809 C CA . ASN A 1 102 ? -22.496 -7.116 23.322 1.00 93.88 102 ASN A CA 1
ATOM 810 C C . ASN A 1 102 ? -21.143 -6.951 24.051 1.00 93.88 102 ASN A C 1
ATOM 812 O O . ASN A 1 102 ? -21.001 -7.261 25.236 1.00 93.88 102 ASN A O 1
ATOM 816 N N . ILE A 1 103 ? -20.122 -6.496 23.320 1.00 92.12 103 ILE A N 1
ATOM 817 C CA . ILE A 1 103 ? -18.779 -6.232 23.838 1.00 92.12 103 ILE A CA 1
ATOM 818 C C . ILE A 1 103 ? -18.678 -4.739 24.186 1.00 92.12 103 ILE A C 1
ATOM 820 O O . ILE A 1 103 ? -18.877 -3.902 23.303 1.00 92.12 103 ILE A O 1
ATOM 824 N N . PRO A 1 104 ? -18.312 -4.374 25.430 1.00 92.75 104 PRO A N 1
ATOM 825 C CA . PRO A 1 104 ? -18.138 -2.974 25.808 1.00 92.75 104 PRO A CA 1
ATOM 826 C C . PRO A 1 104 ? -17.038 -2.291 24.984 1.00 92.75 104 PRO A C 1
ATOM 828 O O . PRO A 1 104 ? -15.935 -2.828 24.833 1.00 92.75 104 PRO A O 1
ATOM 831 N N . LEU A 1 105 ? -17.316 -1.092 24.468 1.00 88.81 105 LEU A N 1
ATOM 832 C CA . LEU A 1 105 ? -16.398 -0.359 23.585 1.00 88.81 105 LEU A CA 1
ATOM 833 C C . LEU A 1 105 ? -15.102 0.053 24.296 1.00 88.81 105 LEU A C 1
ATOM 835 O O . LEU A 1 105 ? -14.046 0.126 23.666 1.00 88.81 105 LEU A O 1
ATOM 839 N N . GLU A 1 106 ? -15.126 0.231 25.617 1.00 88.94 106 GLU A N 1
ATOM 840 C CA . GLU A 1 106 ? -13.940 0.518 26.433 1.00 88.94 106 GLU A CA 1
ATOM 841 C C . GLU A 1 106 ? -12.893 -0.595 26.308 1.00 88.94 106 GLU A C 1
ATOM 843 O O . GLU A 1 106 ? -11.695 -0.361 26.513 1.00 88.94 106 GLU A O 1
ATOM 848 N N . LYS A 1 107 ? -13.326 -1.811 25.936 1.00 88.69 107 LYS A N 1
ATOM 849 C CA . LYS A 1 107 ? -12.434 -2.952 25.746 1.00 88.69 107 LYS A CA 1
ATOM 850 C C . LYS A 1 107 ? -11.607 -2.881 24.462 1.00 88.69 107 LYS A C 1
ATOM 852 O O . LYS A 1 107 ? -10.584 -3.561 24.385 1.00 88.69 107 LYS A O 1
ATOM 857 N N . ILE A 1 108 ? -11.967 -2.021 23.504 1.00 87.56 108 ILE A N 1
ATOM 858 C CA . ILE A 1 108 ? -11.203 -1.812 22.261 1.00 87.56 108 ILE A CA 1
ATOM 859 C C . ILE A 1 108 ? -9.759 -1.394 22.569 1.00 87.56 108 ILE A C 1
ATOM 861 O O . ILE A 1 108 ? -8.828 -1.839 21.897 1.00 87.56 108 ILE A O 1
ATOM 865 N N . ASN A 1 109 ? -9.542 -0.617 23.634 1.00 86.25 109 ASN A N 1
ATOM 866 C CA . ASN A 1 109 ? -8.206 -0.162 24.025 1.00 86.25 109 ASN A CA 1
ATOM 867 C C . ASN A 1 109 ? -7.249 -1.319 24.355 1.00 86.25 109 ASN A C 1
ATOM 869 O O . ASN A 1 109 ? -6.060 -1.234 24.049 1.00 86.25 109 ASN A O 1
ATOM 873 N N . TYR A 1 110 ? -7.757 -2.430 24.902 1.00 90.56 110 TYR A N 1
ATOM 874 C CA . TYR A 1 110 ? -6.946 -3.627 25.164 1.00 90.56 110 TYR A CA 1
ATOM 875 C C . TYR A 1 110 ? -6.599 -4.403 23.890 1.00 90.56 110 TYR A C 1
ATOM 877 O O . TYR A 1 110 ? -5.660 -5.195 23.893 1.00 90.56 110 TYR A O 1
ATOM 885 N N . LEU A 1 111 ? -7.329 -4.169 22.797 1.00 87.56 111 LEU A N 1
ATOM 886 C CA . LEU A 1 111 ? -7.087 -4.788 21.495 1.00 87.56 111 LEU A CA 1
ATOM 887 C C . LEU A 1 111 ? -6.152 -3.952 20.616 1.00 87.56 111 LEU A C 1
ATOM 889 O O . LEU A 1 111 ? -5.596 -4.481 19.657 1.00 87.56 111 LEU A O 1
ATOM 893 N N . LEU A 1 112 ? -5.889 -2.685 20.958 1.00 86.69 112 LEU A N 1
ATOM 894 C CA . LEU A 1 112 ? -4.925 -1.851 20.229 1.00 86.69 112 LEU A CA 1
ATOM 895 C C . LEU A 1 112 ? -3.538 -2.506 20.082 1.00 86.69 112 LEU A C 1
ATOM 897 O O . LEU A 1 112 ? -3.000 -2.463 18.974 1.00 86.69 112 LEU A O 1
ATOM 901 N N . PRO A 1 113 ? -2.941 -3.139 21.117 1.00 91.50 113 PRO A N 1
ATOM 902 C CA . PRO A 1 113 ? -1.678 -3.859 20.955 1.00 91.50 113 PRO A CA 1
ATOM 903 C C . PRO A 1 113 ? -1.787 -5.033 19.977 1.00 91.50 113 PRO A C 1
ATOM 905 O O . PRO A 1 113 ? -0.867 -5.264 19.195 1.00 91.50 113 PRO A O 1
ATOM 908 N N . PHE A 1 114 ? -2.912 -5.755 19.990 1.00 90.38 114 PHE A N 1
ATOM 909 C CA . PHE A 1 114 ? -3.174 -6.849 19.056 1.00 90.38 114 PHE A CA 1
ATOM 910 C C . PHE A 1 114 ? -3.259 -6.330 17.617 1.00 90.38 114 PHE A C 1
ATOM 912 O O . PHE A 1 114 ? -2.555 -6.835 16.742 1.00 90.38 114 PHE A O 1
ATOM 919 N N . PHE A 1 115 ? -4.040 -5.272 17.383 1.00 87.50 115 PHE A N 1
ATOM 920 C CA . PHE A 1 115 ? -4.160 -4.654 16.066 1.00 87.50 115 PHE A CA 1
ATOM 921 C C . PHE A 1 115 ? -2.815 -4.134 15.562 1.00 87.50 115 PHE A C 1
ATOM 923 O O . PHE A 1 115 ? -2.428 -4.479 14.456 1.00 87.50 115 PHE A O 1
ATOM 930 N N . LYS A 1 116 ? -2.039 -3.420 16.385 1.00 88.31 116 LYS A N 1
ATOM 931 C CA . LYS A 1 116 ? -0.695 -2.947 16.000 1.00 88.31 116 LYS A CA 1
ATOM 932 C C . LYS A 1 116 ? 0.280 -4.078 15.663 1.00 88.31 116 LYS A C 1
ATOM 934 O O . LYS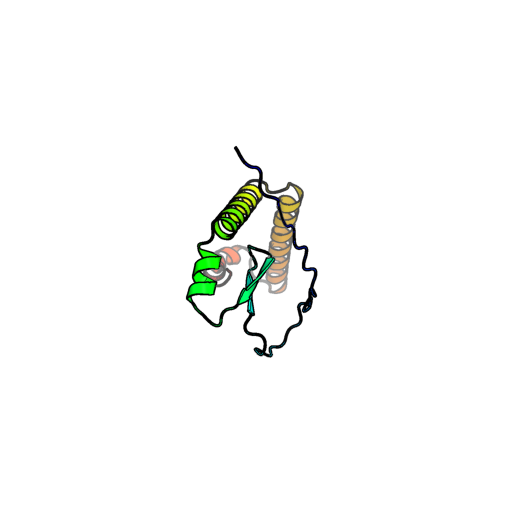 A 1 116 ? 1.206 -3.871 14.887 1.00 88.31 116 LYS A O 1
ATOM 939 N N . LYS A 1 117 ? 0.120 -5.248 16.287 1.00 93.12 117 LYS A N 1
ATOM 940 C CA . LYS A 1 117 ? 1.008 -6.396 16.075 1.00 93.12 117 LYS A CA 1
ATOM 941 C C . LYS A 1 117 ? 0.684 -7.160 14.790 1.00 93.12 117 LYS A C 1
ATOM 943 O O . LYS A 1 117 ? 1.606 -7.659 14.150 1.00 93.12 117 LYS A O 1
ATOM 948 N N . TYR A 1 118 ? -0.597 -7.293 14.444 1.00 86.25 118 TYR A N 1
ATOM 949 C CA . TYR A 1 118 ? -1.041 -8.208 13.384 1.00 86.25 118 TYR A CA 1
ATOM 950 C C . TYR A 1 118 ? -1.704 -7.525 12.183 1.00 86.25 118 TYR A C 1
ATOM 952 O O . TYR A 1 118 ? -1.711 -8.110 11.100 1.00 86.25 118 TYR A O 1
ATOM 960 N N . LEU A 1 119 ? -2.223 -6.307 12.336 1.00 79.06 119 LEU A N 1
ATOM 961 C CA . LEU A 1 119 ? -2.705 -5.485 11.227 1.00 79.06 119 LEU A CA 1
ATOM 962 C C . LEU A 1 119 ? -1.563 -4.552 10.804 1.00 79.06 119 LEU A C 1
ATOM 964 O O . LEU A 1 119 ? -1.040 -3.796 11.621 1.00 79.06 119 LEU A O 1
ATOM 968 N N . LYS A 1 120 ? -1.127 -4.688 9.549 1.00 62.69 120 LYS A N 1
ATOM 969 C CA . LYS A 1 120 ? -0.062 -3.876 8.943 1.00 62.69 120 LYS A CA 1
ATOM 970 C C . LYS A 1 120 ? -0.592 -2.547 8.432 1.00 62.69 120 LYS A C 1
ATOM 972 O O . LYS A 1 120 ? -1.687 -2.564 7.830 1.00 62.69 120 LYS A O 1
#

Secondary structure (DSSP, 8-state):
---------------------S-----S-EEEETTTTEEEE-SSHHHHHHHHHSHHHHHHHHHHHHHHHHHHH---HHHHHHHHHHHHHHHHHHHHHHHHTT--GGGHHHHHHHHHHH--

Sequence (120 aa):
MSFRKRAKTNKANAVAIYTRVKGHPVENSLLFCNYCDLSVEWRHKSTVDSHCLGKKHLSQKKKIYEANNDKKNQQSLETTLLAAESKREVVESLIQAFANANIPLEKINYLLPFFKKYLK

pLDDT: mean 76.18, std 21.48, range [29.67, 96.19]

Radius of gyration: 26.96 Å; chains: 1; bounding box: 61×41×72 Å